Protein AF-H9EYT9-F1 (afdb_monomer_lite)

Secondary structure (DSSP, 8-state):
----------TT-TTTEEEEEEEES-TT-----TT----EEEEEEESS----S------------------PPP-

InterPro domains:
  IPR011021 Arrestin-like, N-terminal [PF00339] (23-70)
  IPR014752 Arrestin-like, C-terminal domain superfamily [G3DSA:2.60.40.640] (13-74)

pLDDT: mean 80.76, std 18.68, range [34.75, 96.44]

Foldseek 3Di:
DDDFPDDDDPPPCVQFWPDWGKAWPCPVDPDDDPPDDTDTDIDTDTPDDDDDPDDDDDDDDDDDDDDDDDPDDDD

Organism: Macaca mulatta (NCBI:txid9544)

Radius of gyration: 19.81 Å; chains: 1; bounding box: 40×36×57 Å

Sequence (75 aa):
MGGEAGCAAAVGAEGRVKSLGLVFEDERKGCYSSGETVAGHVLLEASEPVALRALRLEAQGRATAAWGPSAGPRA

Structure (mmCIF, N/CA/C/O backbone):
data_AF-H9EYT9-F1
#
_entry.id   AF-H9EYT9-F1
#
loop_
_atom_site.group_PDB
_atom_site.id
_atom_site.type_symbol
_atom_site.label_atom_id
_atom_site.label_alt_id
_atom_site.label_comp_id
_atom_site.label_asym_id
_atom_site.label_entity_id
_atom_site.label_seq_id
_atom_site.pdbx_PDB_ins_code
_atom_site.Cartn_x
_atom_site.Cartn_y
_atom_site.Cartn_z
_atom_site.occupancy
_atom_site.B_iso_or_equiv
_atom_site.auth_seq_id
_atom_site.auth_comp_id
_atom_site.auth_asym_id
_atom_site.auth_atom_id
_atom_site.pdbx_PDB_model_num
ATOM 1 N N . MET A 1 1 ? 13.999 10.710 1.200 1.00 34.75 1 MET A N 1
ATOM 2 C CA . MET A 1 1 ? 12.928 11.719 1.090 1.00 34.75 1 MET A CA 1
ATOM 3 C C . MET A 1 1 ? 11.628 10.972 1.335 1.00 34.75 1 MET A C 1
ATOM 5 O O . MET A 1 1 ? 11.172 10.281 0.438 1.00 34.75 1 MET A O 1
ATOM 9 N N . GLY A 1 2 ? 11.156 10.953 2.585 1.00 41.44 2 GLY A N 1
ATOM 10 C CA . GLY A 1 2 ? 9.926 10.249 2.959 1.00 41.44 2 GLY A CA 1
ATOM 11 C C . GLY A 1 2 ? 8.736 11.056 2.465 1.00 41.44 2 GLY A C 1
ATOM 12 O O . GLY A 1 2 ? 8.541 12.183 2.910 1.00 41.44 2 GLY A O 1
ATOM 13 N N . GLY A 1 3 ? 8.025 10.530 1.473 1.00 38.47 3 GLY A N 1
ATOM 14 C CA . GLY A 1 3 ? 6.798 11.133 0.976 1.00 38.47 3 GLY A CA 1
ATOM 15 C C . GLY A 1 3 ? 5.635 10.649 1.822 1.00 38.47 3 GLY A C 1
ATOM 16 O O . GLY A 1 3 ? 5.212 9.507 1.673 1.00 38.47 3 GLY A O 1
ATOM 17 N N . GLU A 1 4 ? 5.113 11.505 2.695 1.00 43.00 4 GLU A N 1
ATOM 18 C CA . GLU A 1 4 ? 3.781 11.300 3.254 1.00 43.00 4 GLU A CA 1
ATOM 19 C C . GLU A 1 4 ? 2.771 11.461 2.112 1.00 43.00 4 GLU A C 1
ATOM 21 O O . GLU A 1 4 ? 2.501 12.564 1.634 1.00 43.00 4 GLU A O 1
ATOM 26 N N . ALA A 1 5 ? 2.240 10.340 1.623 1.00 45.75 5 ALA A N 1
ATOM 27 C CA . ALA A 1 5 ? 1.083 10.352 0.743 1.00 45.75 5 ALA A CA 1
ATOM 28 C C . ALA A 1 5 ? -0.143 10.706 1.597 1.00 45.75 5 ALA A C 1
ATOM 30 O O . ALA A 1 5 ? -0.792 9.831 2.168 1.00 45.75 5 ALA A O 1
ATOM 31 N N . GLY A 1 6 ? -0.419 12.005 1.733 1.00 42.72 6 GLY A N 1
ATOM 32 C CA . GLY A 1 6 ? -1.603 12.505 2.426 1.00 42.72 6 GLY A CA 1
ATOM 33 C C . GLY A 1 6 ? -2.869 11.942 1.784 1.00 42.72 6 GLY A C 1
ATOM 34 O O . GLY A 1 6 ? -3.233 12.311 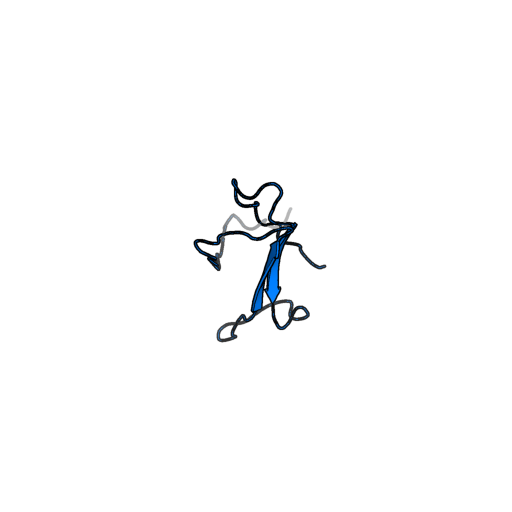0.668 1.00 42.72 6 GLY A O 1
ATOM 35 N N . CYS A 1 7 ? -3.528 11.019 2.481 1.00 43.00 7 CYS A N 1
ATOM 36 C CA . CYS A 1 7 ? -4.788 10.437 2.050 1.00 43.00 7 CYS A CA 1
ATOM 37 C C . CYS A 1 7 ? -5.921 11.383 2.465 1.00 43.00 7 CYS A C 1
ATOM 39 O O . CYS A 1 7 ? -6.006 11.768 3.631 1.00 43.00 7 CYS A O 1
ATOM 41 N N . ALA A 1 8 ? -6.781 11.772 1.517 1.00 47.34 8 ALA A N 1
ATOM 42 C CA . ALA A 1 8 ? -7.966 12.573 1.805 1.00 47.34 8 ALA A CA 1
ATOM 43 C C . ALA A 1 8 ? -8.794 11.870 2.892 1.00 47.34 8 ALA A C 1
ATOM 45 O O . ALA A 1 8 ? -9.275 10.751 2.690 1.00 47.34 8 ALA A O 1
ATOM 46 N N . ALA A 1 9 ? -8.889 12.502 4.062 1.00 46.53 9 ALA A N 1
ATOM 47 C CA . ALA A 1 9 ? -9.596 11.956 5.205 1.00 46.53 9 ALA A CA 1
ATOM 48 C C . ALA A 1 9 ? -11.062 11.695 4.837 1.00 46.53 9 ALA A C 1
ATOM 50 O O . ALA A 1 9 ? -11.711 12.489 4.151 1.00 46.53 9 ALA A O 1
ATOM 51 N N . ALA A 1 10 ? -11.573 10.548 5.280 1.00 49.56 10 ALA A N 1
ATOM 52 C CA . ALA A 1 10 ? -12.955 10.156 5.081 1.00 49.56 10 ALA A CA 1
ATOM 53 C C . ALA A 1 10 ? -13.900 11.227 5.652 1.00 49.56 10 ALA A C 1
ATOM 55 O O . ALA A 1 10 ? -13.952 11.447 6.865 1.00 49.56 10 ALA A O 1
ATOM 56 N N . VAL A 1 11 ? -14.673 11.859 4.767 1.00 46.81 11 VAL A N 1
ATOM 57 C 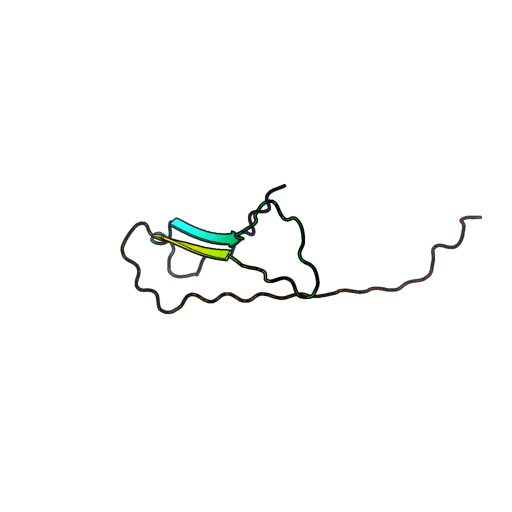CA . VAL A 1 11 ? -15.765 12.771 5.119 1.00 46.81 11 VAL A CA 1
ATOM 58 C C . VAL A 1 11 ? -16.762 11.994 5.989 1.00 46.81 11 VAL A C 1
ATOM 60 O O . VAL A 1 11 ? -17.480 11.126 5.496 1.00 46.81 11 VAL A O 1
ATOM 63 N N . GLY A 1 12 ? -16.749 12.247 7.302 1.00 49.97 12 GLY A N 1
ATOM 64 C CA . GLY A 1 12 ? -17.626 11.590 8.283 1.00 49.97 12 GLY A CA 1
ATOM 65 C C . GLY A 1 12 ? -16.957 11.126 9.583 1.00 49.97 12 GLY A C 1
ATOM 66 O O . GLY A 1 12 ? -17.665 10.761 10.517 1.00 49.97 12 GLY A O 1
ATOM 67 N N . ALA A 1 13 ? -15.624 11.160 9.673 1.00 52.69 13 ALA A N 1
ATOM 68 C CA . ALA A 1 13 ? -14.877 10.839 10.897 1.00 52.69 13 ALA A CA 1
ATOM 69 C C . ALA A 1 13 ? -14.111 12.041 11.477 1.00 52.69 13 ALA A C 1
ATOM 71 O O . ALA A 1 13 ? -13.198 11.855 12.287 1.00 52.69 13 ALA A O 1
ATOM 72 N N . GLU A 1 14 ? -14.468 13.256 11.052 1.00 56.72 14 GLU A N 1
ATOM 73 C CA . GLU A 1 14 ? -13.812 14.494 11.475 1.00 56.72 14 GLU A CA 1
ATOM 74 C C . GLU A 1 14 ? -13.925 14.628 13.005 1.00 56.72 14 GLU A C 1
ATOM 76 O O . GLU A 1 14 ? -15.002 14.866 13.548 1.00 56.72 14 GLU A O 1
ATOM 81 N N . GLY A 1 15 ? -12.814 14.361 13.704 1.00 66.69 15 GLY A N 1
ATOM 82 C CA . GLY A 1 15 ? -12.679 14.412 15.166 1.00 66.69 15 GLY A CA 1
ATOM 83 C C . GLY A 1 15 ? -12.379 13.075 15.866 1.00 66.69 15 GLY A C 1
ATOM 84 O O . GLY A 1 15 ? -11.762 13.083 16.932 1.00 66.69 15 GLY A O 1
ATOM 85 N N . ARG A 1 16 ? -12.750 11.925 15.278 1.00 84.06 16 ARG A N 1
ATOM 86 C CA . ARG A 1 16 ? -12.575 10.595 15.912 1.00 84.06 16 ARG A CA 1
ATOM 87 C C . ARG A 1 16 ? -11.366 9.828 15.423 1.00 84.06 16 ARG A C 1
ATOM 89 O O . ARG A 1 16 ? -10.784 9.047 16.168 1.00 84.06 16 ARG A O 1
ATOM 96 N N . VAL A 1 17 ? -11.022 10.003 14.154 1.00 87.94 17 VAL A N 1
ATOM 97 C CA . VAL A 1 17 ? -9.840 9.388 13.558 1.00 87.94 17 VAL A CA 1
ATOM 98 C C . VAL A 1 17 ? -8.696 10.374 13.706 1.00 87.94 17 VAL A C 1
ATOM 100 O O . VAL A 1 17 ? -8.750 11.477 13.173 1.00 87.94 17 VAL A O 1
ATOM 103 N N . LYS A 1 18 ? -7.679 9.979 14.466 1.00 89.19 18 LYS A N 1
ATOM 104 C CA . LYS A 1 18 ? -6.473 10.776 14.686 1.00 89.19 18 LYS A CA 1
ATOM 105 C C . LYS A 1 18 ? -5.500 10.638 13.524 1.00 89.19 18 LYS A C 1
ATOM 107 O O . LYS A 1 18 ? -4.922 11.628 13.095 1.00 89.19 18 LYS A O 1
ATOM 112 N N . SER A 1 19 ? -5.314 9.416 13.030 1.00 90.19 19 SER A N 1
ATOM 113 C CA . SER A 1 19 ? -4.411 9.131 11.919 1.00 90.19 19 SER A CA 1
ATOM 114 C C . SER A 1 19 ? -4.922 7.958 11.087 1.00 90.19 19 SER A C 1
ATOM 116 O O . SER A 1 19 ? -5.526 7.019 11.607 1.00 90.19 19 SER A O 1
ATOM 118 N N . LEU A 1 20 ? -4.696 8.028 9.777 1.00 92.31 20 LEU A N 1
ATOM 119 C CA . LEU A 1 20 ? -4.884 6.929 8.837 1.00 92.31 20 LEU A CA 1
ATOM 120 C C . LEU A 1 20 ? -3.683 6.935 7.893 1.00 92.31 20 LEU A C 1
ATOM 122 O O . LEU A 1 20 ? -3.411 7.952 7.257 1.00 92.31 20 LEU A O 1
ATOM 126 N N . GLY A 1 21 ? -2.973 5.816 7.805 1.00 92.50 21 GLY A N 1
ATOM 127 C CA . GLY A 1 21 ? -1.726 5.727 7.056 1.00 92.50 21 GLY A CA 1
ATOM 128 C C . GLY A 1 21 ? -1.466 4.349 6.467 1.00 92.50 21 GLY A C 1
ATOM 129 O O . GLY A 1 21 ? -2.134 3.365 6.789 1.00 92.50 21 GLY A O 1
ATOM 130 N N . LEU A 1 22 ? -0.468 4.297 5.592 1.00 92.88 22 LEU A N 1
ATOM 131 C CA . LEU A 1 22 ? 0.046 3.086 4.962 1.00 92.88 22 LEU A CA 1
ATOM 132 C C . LEU A 1 22 ? 1.521 2.950 5.325 1.00 92.88 22 LEU A C 1
ATOM 134 O O . LEU A 1 22 ? 2.262 3.925 5.231 1.00 92.88 22 LEU A O 1
ATOM 138 N N . VAL A 1 23 ? 1.937 1.751 5.715 1.00 93.12 23 VAL A N 1
ATOM 139 C CA . VAL A 1 23 ? 3.331 1.438 6.047 1.00 93.12 23 VAL A CA 1
ATOM 140 C C . VAL A 1 23 ? 3.767 0.246 5.217 1.00 93.12 23 VAL A C 1
ATOM 142 O O . VAL A 1 23 ? 3.095 -0.782 5.226 1.00 93.12 23 VAL A O 1
ATOM 145 N N . PHE A 1 24 ? 4.883 0.372 4.505 1.00 93.62 24 PHE A N 1
ATOM 146 C CA . PHE A 1 24 ? 5.496 -0.746 3.787 1.00 93.62 24 PHE A CA 1
ATOM 147 C C . PHE A 1 24 ? 6.451 -1.499 4.715 1.00 93.62 24 PHE A C 1
ATOM 149 O O . PHE A 1 24 ? 7.076 -0.888 5.575 1.00 93.62 24 PHE A O 1
ATOM 156 N N . GLU A 1 25 ? 6.578 -2.817 4.554 1.00 93.19 25 GLU A N 1
ATOM 157 C CA . GLU A 1 25 ? 7.474 -3.615 5.408 1.00 93.19 25 GLU A CA 1
ATOM 158 C C . GLU A 1 25 ? 8.950 -3.225 5.249 1.00 93.19 25 GLU A C 1
ATOM 160 O O . GLU A 1 25 ? 9.697 -3.224 6.225 1.00 93.19 25 GLU A O 1
ATOM 165 N N . ASP A 1 26 ? 9.365 -2.858 4.034 1.00 90.38 26 ASP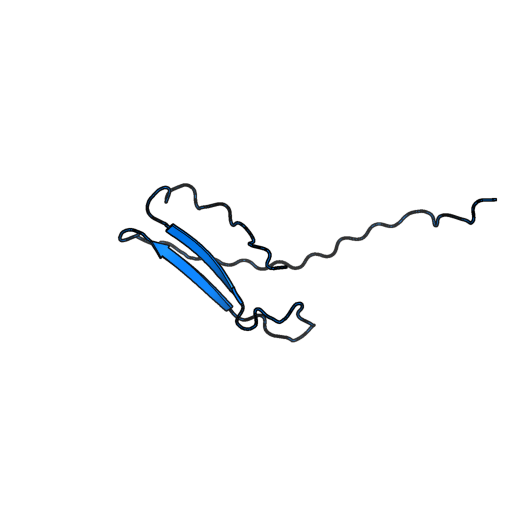 A N 1
ATOM 166 C CA . ASP A 1 26 ? 10.709 -2.354 3.756 1.00 90.38 26 ASP A CA 1
ATOM 167 C C . ASP A 1 26 ? 10.655 -0.885 3.323 1.00 90.38 26 ASP A C 1
ATOM 169 O O . ASP A 1 26 ? 10.653 -0.549 2.139 1.00 90.38 26 ASP A O 1
ATOM 173 N N . GLU A 1 27 ? 10.618 0.014 4.306 1.00 81.31 27 GLU A N 1
ATOM 174 C CA . GLU A 1 27 ? 10.587 1.466 4.073 1.00 81.31 27 GLU A CA 1
ATOM 175 C C . GLU A 1 27 ? 11.887 2.011 3.463 1.00 81.31 27 GLU A C 1
ATOM 177 O O . GLU A 1 27 ? 11.930 3.136 2.961 1.00 81.31 27 GLU A O 1
ATOM 182 N N . 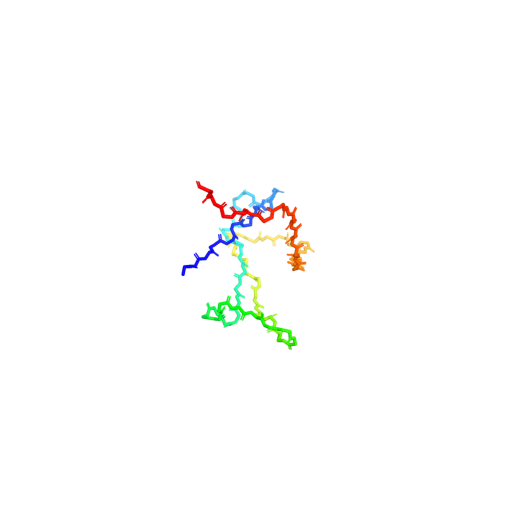ARG A 1 28 ? 12.976 1.234 3.518 1.00 87.44 28 ARG A N 1
ATOM 183 C CA . ARG A 1 28 ? 14.269 1.628 2.945 1.00 87.44 28 ARG A CA 1
ATOM 184 C C . ARG A 1 28 ? 14.351 1.283 1.463 1.00 87.44 28 ARG A C 1
ATOM 186 O O . ARG A 1 28 ? 15.195 1.839 0.755 1.00 87.44 28 ARG A O 1
ATOM 193 N N . LYS A 1 29 ? 13.479 0.396 0.985 1.00 88.75 29 LYS A N 1
ATOM 194 C CA . LYS A 1 29 ? 13.393 0.004 -0.415 1.00 88.75 29 LYS A CA 1
ATOM 195 C C . LYS A 1 29 ? 12.716 1.096 -1.238 1.00 88.75 29 LYS A C 1
ATOM 197 O O . LYS A 1 29 ? 11.530 1.371 -1.109 1.00 88.75 29 LYS A O 1
ATOM 202 N N . GLY A 1 30 ? 13.493 1.723 -2.119 1.00 86.00 30 GLY A N 1
ATOM 203 C CA . GLY A 1 30 ? 13.016 2.830 -2.953 1.00 86.00 30 GLY A CA 1
ATOM 204 C C . GLY A 1 30 ? 12.175 2.414 -4.166 1.00 86.00 30 GLY A C 1
ATOM 205 O O . GLY A 1 30 ? 11.472 3.252 -4.726 1.00 86.00 30 GLY A O 1
ATOM 206 N N . CYS A 1 31 ? 12.248 1.154 -4.604 1.00 91.31 31 CYS A N 1
ATOM 207 C CA . CYS A 1 31 ? 11.482 0.656 -5.744 1.00 91.31 31 CYS A CA 1
ATOM 208 C C . CYS A 1 31 ? 11.254 -0.857 -5.677 1.00 91.31 31 CYS A C 1
ATOM 210 O O . CYS A 1 31 ? 12.002 -1.588 -5.029 1.00 91.31 31 CYS A O 1
ATOM 212 N N . TYR A 1 32 ? 10.228 -1.309 -6.395 1.00 94.00 32 TYR A N 1
ATOM 213 C CA . TYR A 1 32 ? 9.912 -2.718 -6.591 1.00 94.00 32 TYR A CA 1
ATOM 214 C C . TYR A 1 32 ? 10.030 -3.069 -8.072 1.00 94.00 32 TYR A C 1
ATOM 216 O O . TYR A 1 32 ? 9.776 -2.239 -8.946 1.00 94.00 32 TYR A O 1
ATOM 224 N N . SER A 1 33 ? 10.408 -4.309 -8.338 1.00 94.94 33 SER A N 1
ATOM 225 C CA . SER A 1 33 ? 10.551 -4.887 -9.668 1.00 94.94 33 SER A CA 1
ATOM 226 C C . SER A 1 33 ? 9.478 -5.936 -9.940 1.00 94.94 33 SER A C 1
ATOM 228 O O . SER A 1 33 ? 8.737 -6.367 -9.056 1.00 94.94 33 SER A O 1
ATOM 230 N N . SER A 1 34 ? 9.396 -6.361 -11.200 1.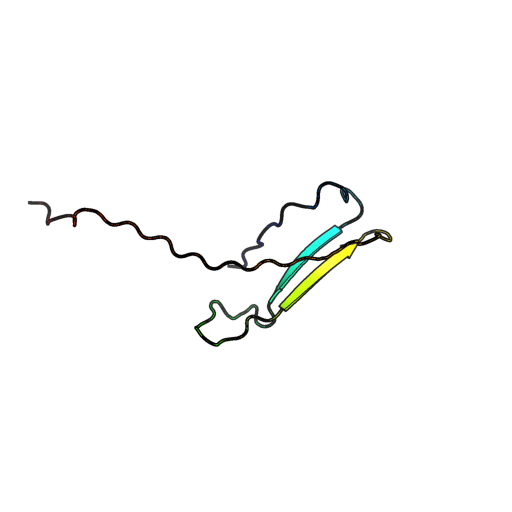00 96.19 34 SER A N 1
ATOM 231 C CA . SER A 1 34 ? 8.475 -7.417 -11.613 1.00 96.19 34 SER A CA 1
ATOM 232 C C . SER A 1 34 ? 8.688 -8.693 -10.794 1.00 96.19 34 SER A C 1
ATOM 234 O O . SER A 1 34 ? 9.809 -9.181 -10.683 1.00 96.19 34 SER A O 1
ATOM 236 N N . GLY A 1 35 ? 7.594 -9.250 -10.275 1.00 96.44 35 GLY A N 1
ATOM 237 C CA . GLY A 1 35 ? 7.600 -10.476 -9.473 1.00 96.44 35 GLY A CA 1
ATOM 238 C C . GLY A 1 35 ? 7.877 -10.265 -7.985 1.00 96.44 35 GLY A C 1
ATOM 239 O O . GLY A 1 35 ? 7.752 -11.216 -7.220 1.00 96.44 35 GLY A O 1
ATOM 240 N N . GLU A 1 36 ? 8.209 -9.047 -7.555 1.00 95.81 36 GLU A N 1
ATOM 241 C CA . GLU A 1 36 ? 8.365 -8.750 -6.135 1.00 95.81 36 GLU A CA 1
ATOM 242 C C . GLU A 1 36 ? 7.015 -8.489 -5.462 1.00 95.81 36 GLU A C 1
ATOM 244 O O . GLU A 1 36 ? 6.143 -7.808 -6.006 1.00 95.81 36 GLU A O 1
ATOM 249 N N . THR A 1 37 ? 6.861 -9.001 -4.242 1.00 94.50 37 THR A N 1
ATOM 250 C CA . THR A 1 37 ? 5.702 -8.705 -3.400 1.00 94.50 37 THR A CA 1
ATOM 251 C C . THR A 1 37 ? 5.882 -7.347 -2.732 1.00 94.50 37 THR A C 1
ATOM 253 O O . THR A 1 37 ? 6.888 -7.102 -2.067 1.00 94.50 37 THR A O 1
ATOM 256 N N . VAL A 1 38 ? 4.879 -6.481 -2.868 1.00 93.50 38 VAL A N 1
ATOM 257 C CA . VAL A 1 38 ? 4.751 -5.259 -2.068 1.00 93.50 38 VAL A CA 1
ATOM 258 C C . VAL A 1 38 ? 3.913 -5.602 -0.840 1.00 93.50 38 VAL A C 1
ATOM 260 O O . VAL A 1 38 ? 2.721 -5.880 -0.969 1.00 93.50 38 VAL A O 1
ATOM 263 N N . ALA A 1 39 ? 4.536 -5.616 0.335 1.00 93.31 39 ALA A N 1
ATOM 264 C CA . ALA A 1 39 ? 3.892 -5.961 1.599 1.00 93.31 39 ALA A CA 1
ATOM 265 C C . ALA A 1 39 ? 3.897 -4.771 2.567 1.00 93.31 39 ALA A C 1
ATOM 267 O O . ALA A 1 39 ? 4.759 -3.889 2.498 1.00 93.31 39 ALA A O 1
ATOM 268 N N . GLY A 1 40 ? 2.902 -4.728 3.450 1.00 93.50 40 GLY A N 1
ATOM 269 C CA . GLY A 1 40 ? 2.700 -3.608 4.354 1.00 93.50 40 GLY A CA 1
ATOM 270 C C . GLY A 1 40 ? 1.414 -3.703 5.166 1.00 93.50 40 GLY A C 1
ATOM 271 O O . GLY A 1 40 ? 0.683 -4.690 5.109 1.00 93.50 40 GLY A O 1
ATOM 272 N N . HIS A 1 41 ? 1.138 -2.636 5.905 1.00 94.25 41 HIS A N 1
ATOM 273 C CA . HIS A 1 41 ? 0.005 -2.513 6.808 1.00 94.25 41 HIS A CA 1
ATOM 274 C C . HIS A 1 41 ? -0.737 -1.200 6.567 1.00 94.25 41 HIS A C 1
ATOM 276 O O . HIS A 1 41 ? -0.139 -0.173 6.243 1.00 94.25 41 HIS A O 1
ATOM 282 N N . VAL A 1 42 ? -2.052 -1.229 6.777 1.00 94.44 42 VAL A N 1
ATOM 283 C CA . VAL A 1 42 ? -2.863 -0.017 6.909 1.00 94.44 42 VAL A CA 1
ATOM 284 C C . VAL A 1 42 ? -3.024 0.266 8.398 1.00 94.44 42 VAL A C 1
ATOM 286 O O . VAL A 1 42 ? -3.496 -0.596 9.140 1.00 94.44 42 VAL A O 1
ATOM 289 N N . LEU A 1 43 ? -2.627 1.456 8.837 1.00 94.25 43 LEU A N 1
ATOM 290 C CA . LEU A 1 43 ? -2.713 1.887 10.228 1.00 94.25 43 LEU A CA 1
ATOM 291 C C . LEU A 1 43 ? -3.846 2.891 10.393 1.00 94.25 43 LEU A C 1
ATOM 293 O O . LEU A 1 43 ? -3.945 3.845 9.627 1.00 94.25 43 LEU A O 1
ATOM 297 N N . LEU A 1 44 ? -4.682 2.682 11.405 1.00 93.25 44 LEU A N 1
ATOM 298 C CA . LEU A 1 44 ? -5.774 3.574 11.773 1.00 93.25 44 LEU A CA 1
ATOM 299 C C . LEU A 1 44 ? -5.728 3.813 13.281 1.00 93.25 44 LEU A C 1
ATOM 301 O O . LEU A 1 44 ? -5.897 2.876 14.060 1.00 93.25 44 LEU A O 1
ATOM 305 N N . GLU A 1 45 ? -5.544 5.064 13.689 1.00 93.06 45 GLU A N 1
ATOM 306 C CA . GLU A 1 45 ? -5.630 5.480 15.085 1.00 93.06 45 GLU A CA 1
ATOM 307 C C . GLU A 1 45 ? -6.911 6.279 15.317 1.00 93.06 45 GLU A C 1
ATOM 309 O O . GLU A 1 45 ? -7.204 7.240 14.601 1.00 93.06 45 GLU A O 1
ATOM 314 N N . ALA A 1 46 ? -7.657 5.917 16.360 1.00 92.00 46 ALA A N 1
ATOM 315 C CA . ALA A 1 46 ? -8.849 6.634 16.788 1.00 92.00 46 ALA A CA 1
ATOM 316 C C . ALA A 1 46 ? -8.674 7.233 18.196 1.00 92.00 46 ALA A C 1
ATOM 318 O O . ALA A 1 46 ? -7.968 6.686 19.045 1.00 92.00 46 ALA A O 1
ATOM 319 N N . SER A 1 47 ? -9.296 8.383 18.447 1.00 91.50 47 SER A N 1
ATOM 320 C CA . SER A 1 47 ? -9.362 9.039 19.762 1.00 91.50 47 SER A CA 1
ATOM 321 C C . SER A 1 47 ? -10.461 8.472 20.657 1.00 91.50 47 SER A C 1
ATOM 323 O O . SER A 1 47 ? -10.381 8.598 21.876 1.00 91.50 47 SER A O 1
ATOM 325 N N . GLU A 1 48 ? -11.450 7.815 20.064 1.00 91.44 48 GLU A N 1
ATOM 326 C CA . GLU A 1 48 ? -12.585 7.182 20.725 1.00 91.44 48 GLU A CA 1
ATOM 327 C C . GLU A 1 48 ? -13.054 5.968 19.898 1.00 91.44 48 GLU A C 1
ATOM 329 O O . GLU A 1 48 ? -12.626 5.819 18.751 1.00 91.44 48 GLU A O 1
ATOM 334 N N . PRO A 1 49 ? -13.897 5.063 20.431 1.00 91.25 49 PRO A N 1
ATOM 335 C CA . PRO A 1 49 ? -14.404 3.928 19.663 1.00 91.25 49 PRO A CA 1
ATOM 336 C C . PRO A 1 49 ? -15.099 4.356 18.361 1.00 91.25 49 PRO A C 1
ATOM 338 O O . PRO A 1 49 ? -16.008 5.187 18.361 1.00 91.25 49 PRO A O 1
ATOM 341 N N . VAL A 1 50 ? -14.702 3.745 17.243 1.00 88.69 50 VAL A N 1
ATOM 342 C CA . VAL A 1 50 ? -15.267 4.009 15.912 1.00 88.69 50 VAL A CA 1
ATOM 343 C C . VAL A 1 50 ? -15.859 2.725 15.345 1.00 88.69 50 VAL A C 1
ATOM 345 O O . VAL A 1 50 ? -15.191 1.696 15.271 1.00 88.69 50 VAL A O 1
ATOM 348 N N . ALA A 1 51 ? -17.112 2.789 14.898 1.00 89.75 51 ALA A N 1
ATOM 349 C CA . ALA A 1 51 ? -17.715 1.713 14.124 1.00 89.75 51 ALA A CA 1
ATOM 350 C C . ALA A 1 51 ? -17.180 1.753 12.683 1.00 89.75 51 ALA A C 1
ATOM 352 O O . ALA A 1 51 ? -17.479 2.676 11.924 1.00 89.75 51 ALA A O 1
ATOM 353 N N . LEU A 1 52 ? -16.392 0.748 12.301 1.00 89.00 52 LEU A N 1
ATOM 354 C CA . LEU A 1 52 ? -15.800 0.646 10.967 1.00 89.00 52 LEU A CA 1
ATOM 355 C C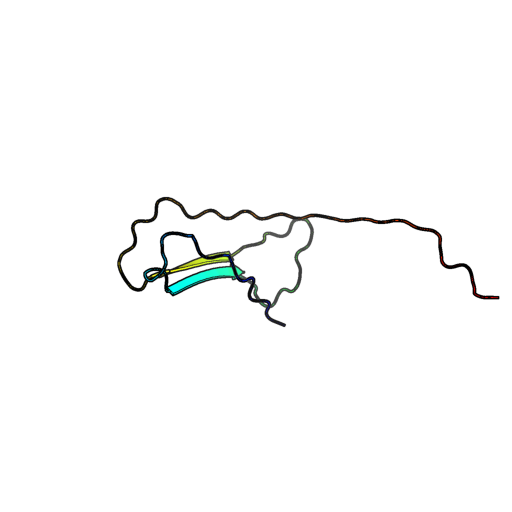 . LEU A 1 52 ? -16.623 -0.289 10.089 1.00 89.00 52 LEU A C 1
ATOM 357 O O . LEU A 1 52 ? -16.839 -1.450 10.424 1.00 89.00 52 LEU A O 1
ATOM 361 N N . ARG A 1 53 ? -17.063 0.213 8.934 1.00 91.00 53 ARG A N 1
ATOM 362 C CA . ARG A 1 53 ? -17.782 -0.602 7.942 1.00 91.00 53 ARG A CA 1
ATOM 363 C C . ARG A 1 53 ? -16.833 -1.376 7.036 1.00 91.00 53 ARG A C 1
ATOM 365 O O . ARG A 1 53 ? -17.111 -2.517 6.692 1.00 91.00 53 ARG A O 1
ATOM 372 N N . ALA A 1 54 ? -15.755 -0.731 6.601 1.00 90.94 54 ALA A N 1
ATOM 373 C CA . ALA A 1 54 ? -14.736 -1.327 5.751 1.00 90.94 54 ALA A CA 1
ATOM 374 C C . ALA A 1 54 ? -13.454 -0.490 5.794 1.00 90.94 54 ALA A C 1
ATOM 376 O O . ALA A 1 54 ? -13.512 0.729 5.944 1.00 90.94 54 ALA A O 1
ATOM 377 N N . LEU A 1 55 ? -12.327 -1.159 5.569 1.00 91.00 55 LEU A N 1
ATOM 378 C CA . LEU A 1 55 ? -11.046 -0.564 5.214 1.00 91.00 55 LEU A CA 1
ATOM 379 C C . LEU A 1 55 ? -10.670 -1.139 3.846 1.00 91.00 55 LEU A C 1
ATOM 381 O O . LEU A 1 55 ? -10.698 -2.358 3.670 1.00 91.00 55 LEU A O 1
ATOM 385 N N . ARG A 1 56 ? -10.411 -0.287 2.855 1.00 93.12 56 ARG A N 1
ATOM 386 C CA . ARG A 1 56 ? -10.137 -0.718 1.478 1.00 93.12 56 ARG A CA 1
ATOM 387 C C . ARG A 1 56 ? -8.846 -0.082 0.995 1.00 93.12 56 ARG A C 1
ATOM 389 O O . ARG A 1 56 ? -8.647 1.111 1.195 1.00 93.12 56 ARG A O 1
ATOM 396 N N . LEU A 1 57 ? -8.012 -0.891 0.354 1.00 93.06 57 LEU A N 1
ATOM 397 C CA . LEU A 1 57 ? -6.771 -0.469 -0.276 1.00 93.06 57 LEU A CA 1
ATOM 398 C C . LEU A 1 57 ? -6.875 -0.734 -1.778 1.00 93.06 57 LEU A C 1
ATOM 400 O O . LEU A 1 57 ? -7.262 -1.828 -2.186 1.00 93.06 57 LEU A O 1
ATOM 404 N N . GLU A 1 58 ? -6.515 0.260 -2.580 1.00 94.62 58 GLU A N 1
ATOM 405 C CA . GLU A 1 58 ? -6.398 0.143 -4.029 1.00 94.62 58 GLU A CA 1
ATOM 406 C C . GLU A 1 58 ? -4.988 0.570 -4.434 1.00 94.62 58 GLU A C 1
ATOM 408 O O . GLU A 1 58 ? -4.531 1.653 -4.074 1.00 94.62 58 GLU A O 1
ATOM 413 N N . ALA A 1 59 ? -4.290 -0.300 -5.162 1.00 91.94 59 ALA A N 1
ATOM 414 C CA . ALA A 1 59 ? -2.956 -0.036 -5.681 1.00 91.94 59 ALA A CA 1
ATOM 415 C C . ALA A 1 59 ? -3.013 0.004 -7.210 1.00 91.94 59 ALA A C 1
ATOM 417 O O . ALA A 1 59 ? -3.498 -0.934 -7.844 1.00 91.94 59 ALA A O 1
ATOM 418 N N . GLN A 1 60 ? -2.500 1.081 -7.806 1.00 94.00 60 GLN A N 1
ATOM 419 C CA . GLN A 1 60 ? -2.511 1.287 -9.252 1.00 94.00 60 GLN A CA 1
ATOM 420 C C . GLN A 1 60 ? -1.110 1.619 -9.768 1.00 94.00 60 GLN A C 1
ATOM 422 O O . GLN A 1 60 ? -0.464 2.548 -9.294 1.00 94.00 60 GLN A O 1
ATOM 427 N N . GLY A 1 61 ? -0.675 0.894 -10.800 1.00 92.38 61 GLY A N 1
ATOM 428 C CA . GLY A 1 61 ? 0.462 1.268 -11.638 1.00 92.38 61 GLY A CA 1
ATOM 429 C C . GLY A 1 61 ? -0.030 1.869 -12.955 1.00 92.38 61 GLY A C 1
ATOM 430 O O . GLY A 1 61 ? -0.918 1.309 -13.598 1.00 92.38 61 GLY A O 1
ATOM 431 N N . ARG A 1 62 ? 0.531 3.007 -13.373 1.00 95.19 62 ARG A N 1
ATOM 432 C CA . ARG A 1 62 ? 0.195 3.654 -14.649 1.00 95.19 62 ARG A CA 1
ATOM 433 C C . ARG A 1 62 ? 1.455 4.156 -15.335 1.00 95.19 62 ARG A C 1
ATOM 435 O O . ARG A 1 62 ? 2.233 4.891 -14.739 1.00 95.19 62 ARG A O 1
ATOM 442 N N . ALA A 1 63 ? 1.601 3.816 -16.610 1.00 95.25 63 ALA A N 1
ATOM 443 C CA . ALA A 1 63 ? 2.584 4.433 -17.488 1.00 95.25 63 ALA A CA 1
ATOM 444 C C . ALA A 1 63 ? 1.924 5.564 -18.290 1.00 95.25 63 ALA A C 1
ATOM 446 O O . ALA A 1 63 ? 0.777 5.440 -18.725 1.00 95.25 63 ALA A O 1
ATOM 447 N N . THR A 1 64 ? 2.653 6.659 -18.491 1.00 94.81 64 THR A N 1
ATOM 448 C CA . THR A 1 64 ? 2.272 7.736 -19.413 1.00 94.81 64 THR A CA 1
ATOM 449 C C . THR A 1 64 ? 3.397 7.921 -20.423 1.00 94.81 64 THR A C 1
ATOM 451 O O . THR A 1 64 ? 4.570 7.845 -20.062 1.00 94.81 64 THR A O 1
ATOM 454 N N . ALA A 1 65 ? 3.046 8.098 -21.695 1.00 94.38 65 ALA A N 1
ATOM 455 C CA . ALA A 1 65 ? 4.004 8.263 -22.780 1.00 94.38 65 ALA A CA 1
ATOM 456 C C . ALA A 1 65 ? 3.581 9.438 -23.663 1.00 94.38 65 ALA A C 1
ATOM 458 O O . ALA A 1 65 ? 2.396 9.615 -23.942 1.00 94.38 65 ALA A O 1
ATOM 459 N N . ALA A 1 66 ? 4.559 10.222 -24.105 1.00 90.88 66 ALA A N 1
ATOM 460 C CA . ALA A 1 66 ? 4.386 11.294 -25.074 1.00 90.88 66 ALA A CA 1
ATOM 461 C C . ALA A 1 66 ? 5.530 11.227 -26.091 1.00 90.88 66 ALA A C 1
ATOM 463 O O . ALA A 1 66 ? 6.660 10.891 -25.734 1.00 90.88 66 ALA A O 1
ATOM 464 N N . TRP A 1 67 ? 5.241 11.547 -27.351 1.00 88.88 67 TRP A N 1
ATOM 465 C CA . TRP A 1 67 ? 6.229 11.621 -28.427 1.00 88.88 67 TRP A CA 1
ATOM 466 C C . TRP A 1 67 ? 6.112 12.960 -29.160 1.00 88.88 67 TRP A C 1
ATOM 468 O O . TRP A 1 67 ? 5.028 13.529 -29.275 1.00 88.88 67 TRP A O 1
ATOM 478 N N . GLY A 1 68 ? 7.238 13.467 -29.658 1.00 87.44 68 GLY A N 1
ATOM 479 C CA . GLY A 1 68 ? 7.333 14.735 -30.378 1.00 87.44 68 GLY A CA 1
ATOM 480 C C . GLY A 1 68 ? 8.605 14.789 -31.230 1.00 87.44 68 GLY A C 1
ATOM 481 O O . GLY A 1 68 ? 9.441 13.889 -31.126 1.00 87.44 68 GLY A O 1
ATOM 482 N N . PRO A 1 69 ? 8.756 15.802 -32.100 1.00 80.62 69 PRO A N 1
ATOM 483 C CA . PRO A 1 69 ? 9.938 15.929 -32.943 1.00 80.62 69 PRO A CA 1
ATOM 484 C C . PRO A 1 69 ? 11.213 16.027 -32.092 1.00 80.62 69 PRO A C 1
ATOM 486 O O . PRO A 1 69 ? 11.254 16.759 -31.102 1.00 80.62 69 PRO A O 1
ATOM 489 N N . SER A 1 70 ? 12.263 15.296 -32.488 1.00 75.06 70 SER A N 1
ATOM 490 C CA . SER A 1 70 ? 13.599 15.443 -31.902 1.00 75.06 70 SER A CA 1
ATOM 491 C C . SER A 1 70 ? 14.048 16.888 -32.088 1.00 75.06 70 SER A C 1
ATOM 493 O O . SER A 1 70 ? 13.972 17.403 -33.204 1.00 75.06 70 SER A O 1
ATOM 495 N N . ALA A 1 71 ? 14.532 17.542 -31.030 1.00 70.62 71 ALA A N 1
ATOM 496 C CA . ALA A 1 71 ? 15.238 18.808 -31.178 1.00 70.62 71 ALA A CA 1
ATOM 497 C C . ALA A 1 71 ? 16.465 18.544 -32.065 1.00 70.62 71 ALA A C 1
ATOM 499 O O . ALA A 1 71 ? 17.462 17.985 -31.613 1.00 70.62 71 ALA A O 1
ATOM 500 N N . GLY A 1 72 ? 16.349 18.844 -33.360 1.00 69.00 72 GLY A N 1
ATOM 501 C CA . GLY A 1 72 ? 17.481 18.821 -34.276 1.00 69.00 72 GLY A CA 1
ATOM 502 C C . GLY A 1 72 ? 18.563 19.781 -33.771 1.00 69.00 72 GLY A C 1
ATOM 503 O O . GLY A 1 72 ? 18.245 20.714 -33.023 1.00 69.00 72 GLY A O 1
ATOM 504 N N . PRO A 1 73 ? 19.837 19.563 -34.132 1.00 63.47 73 PRO A N 1
ATOM 505 C CA . PRO A 1 73 ? 20.912 20.441 -33.694 1.00 63.47 73 PRO A CA 1
ATOM 506 C C . PRO A 1 73 ? 20.580 21.889 -34.075 1.00 63.47 73 PRO A C 1
ATOM 508 O O . PRO A 1 73 ? 20.176 22.166 -35.205 1.00 63.47 73 PRO A O 1
ATOM 511 N N . ARG A 1 74 ? 20.711 22.805 -33.107 1.00 62.44 74 ARG A N 1
ATOM 512 C CA . ARG A 1 74 ? 20.665 24.246 -33.373 1.00 62.44 74 ARG A CA 1
ATOM 513 C C . ARG A 1 74 ? 21.824 24.571 -34.321 1.00 62.44 74 ARG A C 1
ATOM 515 O O . ARG A 1 74 ? 22.966 24.284 -33.968 1.00 62.44 74 ARG A O 1
ATOM 522 N N . ALA A 1 75 ? 21.491 25.081 -35.508 1.00 62.19 75 ALA A N 1
ATOM 523 C CA . ALA A 1 75 ? 22.444 25.654 -36.458 1.00 62.19 75 ALA A CA 1
ATOM 524 C C . ALA A 1 75 ? 23.094 26.925 -35.897 1.00 62.19 75 ALA A C 1
ATOM 526 O O . ALA A 1 75 ? 22.421 27.615 -35.092 1.00 62.19 75 ALA A O 1
#